Protein AF-A0A973DLZ0-F1 (afdb_monomer)

pLDDT: mean 83.07, std 12.15, range [42.88, 92.88]

Sequence (94 aa):
MMYDQLDINEFLFDITQVGNWEGEEELASDNINRVYHRLFETASDDTEITLFREMLDAIWPYWQHQPGLVELDDELIDHFIAFLIEEFSNDSEE

Solvent-accessible surface area (backbone atoms only — not comparable to full-atom values): 5717 Å² total; per-residue (Å²): 139,85,86,76,83,81,58,67,77,80,74,54,53,50,47,86,69,69,50,87,50,93,86,43,23,62,50,37,18,52,38,54,36,50,45,53,52,49,43,60,73,67,51,53,97,82,55,55,66,68,60,54,49,51,52,56,68,49,50,54,74,62,41,78,80,39,80,61,41,68,70,59,45,73,71,54,44,52,51,49,46,54,50,50,55,51,52,61,58,54,62,73,74,114

Mean predicted aligned error: 6.23 Å

Structure (mmCIF, N/CA/C/O backbone):
data_AF-A0A973DLZ0-F1
#
_entry.id   AF-A0A973DLZ0-F1
#
loop_
_atom_site.group_PDB
_atom_site.id
_atom_site.type_symbol
_atom_site.label_atom_id
_atom_site.label_alt_id
_atom_site.label_comp_id
_atom_site.label_asym_id
_atom_site.label_entity_id
_atom_site.label_seq_id
_atom_site.pdbx_PDB_ins_code
_atom_site.Cartn_x
_atom_site.Cartn_y
_atom_site.Cartn_z
_atom_site.occupancy
_atom_site.B_iso_or_equiv
_atom_site.auth_seq_id
_atom_site.auth_comp_id
_atom_site.auth_asym_id
_atom_site.auth_atom_id
_atom_site.pdbx_PDB_model_num
ATOM 1 N N . MET A 1 1 ? -7.911 -13.247 25.155 1.00 45.69 1 MET A N 1
ATOM 2 C CA . MET A 1 1 ? -6.563 -12.921 24.640 1.00 45.69 1 MET A CA 1
ATOM 3 C C . MET A 1 1 ? -6.496 -13.501 23.243 1.00 45.69 1 MET A C 1
ATOM 5 O O . MET A 1 1 ? -6.950 -14.628 23.111 1.00 45.69 1 MET A O 1
ATOM 9 N N . MET A 1 2 ? -5.954 -12.750 22.281 1.00 45.88 2 MET A N 1
ATOM 10 C CA . MET A 1 2 ? -5.952 -12.977 20.822 1.00 45.88 2 MET A CA 1
ATOM 11 C C . MET A 1 2 ? -7.124 -12.332 20.073 1.00 45.88 2 MET A C 1
ATOM 13 O O . MET A 1 2 ? -8.081 -12.999 19.710 1.00 45.88 2 MET A O 1
ATOM 17 N N . TYR A 1 3 ? -7.020 -11.024 19.857 1.00 44.41 3 TYR A N 1
ATOM 18 C CA . TYR A 1 3 ? -7.147 -10.476 18.505 1.00 44.41 3 TYR A CA 1
ATOM 19 C C . TYR A 1 3 ? -5.717 -10.027 18.170 1.00 44.41 3 TYR A C 1
ATOM 21 O O . TYR A 1 3 ? -5.093 -9.348 18.981 1.00 44.41 3 TYR A O 1
ATOM 29 N N . ASP A 1 4 ? -5.030 -10.840 17.375 1.00 54.91 4 ASP A N 1
ATOM 30 C CA . ASP A 1 4 ? -4.846 -10.589 15.942 1.00 54.91 4 ASP A CA 1
ATOM 31 C C . ASP A 1 4 ? -3.688 -9.600 15.773 1.00 54.91 4 ASP A C 1
ATOM 33 O O . ASP A 1 4 ? -3.843 -8.394 15.638 1.00 54.91 4 ASP A O 1
ATOM 37 N N . GLN A 1 5 ? -2.486 -10.139 15.965 1.00 57.31 5 GLN A N 1
ATOM 38 C CA . GLN A 1 5 ? -1.251 -9.426 15.698 1.00 57.31 5 GLN A CA 1
ATOM 39 C C . GLN A 1 5 ? -1.037 -9.562 14.193 1.00 57.31 5 GLN A C 1
ATOM 41 O O . GLN A 1 5 ? -0.371 -10.501 13.768 1.00 57.31 5 GLN A O 1
ATOM 46 N N . LEU A 1 6 ? -1.703 -8.712 13.403 1.00 60.59 6 LEU A N 1
ATOM 47 C CA . LEU A 1 6 ? -1.470 -8.635 11.963 1.00 60.59 6 LEU A CA 1
ATOM 48 C C . LEU A 1 6 ? 0.032 -8.463 11.743 1.00 60.59 6 LEU A C 1
ATOM 50 O O . LEU A 1 6 ? 0.617 -7.458 12.156 1.00 60.59 6 LEU A O 1
ATOM 54 N N . ASP A 1 7 ? 0.661 -9.466 11.142 1.00 72.06 7 ASP A N 1
ATOM 55 C CA . ASP A 1 7 ? 2.063 -9.387 10.783 1.00 72.06 7 ASP A CA 1
ATOM 56 C C . ASP A 1 7 ? 2.139 -8.829 9.364 1.00 72.06 7 ASP A C 1
ATOM 58 O O . ASP A 1 7 ? 1.745 -9.481 8.397 1.00 72.06 7 ASP A O 1
ATOM 62 N N . ILE A 1 8 ? 2.622 -7.592 9.234 1.00 74.50 8 ILE A N 1
ATOM 63 C CA . ILE A 1 8 ? 2.756 -6.932 7.932 1.00 74.50 8 ILE A CA 1
ATOM 64 C C . ILE A 1 8 ? 3.583 -7.766 6.945 1.00 74.50 8 ILE A C 1
ATOM 66 O O . ILE A 1 8 ? 3.337 -7.696 5.745 1.00 74.50 8 ILE A O 1
ATOM 70 N N . ASN A 1 9 ? 4.498 -8.614 7.439 1.00 76.88 9 ASN A N 1
ATOM 71 C CA . ASN A 1 9 ? 5.310 -9.496 6.603 1.00 76.88 9 ASN A CA 1
ATOM 72 C C . ASN A 1 9 ? 4.475 -10.519 5.815 1.00 76.88 9 ASN A C 1
ATOM 74 O O . ASN A 1 9 ? 4.957 -11.018 4.804 1.00 76.88 9 ASN A O 1
ATOM 78 N N . GLU A 1 10 ? 3.239 -10.824 6.228 1.00 79.62 10 GLU A N 1
ATOM 79 C CA . GLU A 1 10 ? 2.340 -11.704 5.464 1.00 79.62 10 GLU A CA 1
ATOM 80 C C . GLU A 1 10 ? 1.784 -11.041 4.193 1.00 79.62 10 GLU A C 1
ATOM 82 O O . GLU A 1 10 ? 1.306 -11.739 3.299 1.00 79.62 10 GLU A O 1
ATOM 87 N N . PHE A 1 11 ? 1.858 -9.710 4.103 1.00 80.50 11 PHE A N 1
ATOM 88 C CA . PHE A 1 11 ? 1.326 -8.916 2.991 1.00 80.50 11 PHE A CA 1
ATOM 89 C C . PHE A 1 11 ? 2.414 -8.363 2.066 1.00 80.50 11 PHE A C 1
ATOM 91 O O . PHE A 1 11 ? 2.095 -7.832 1.002 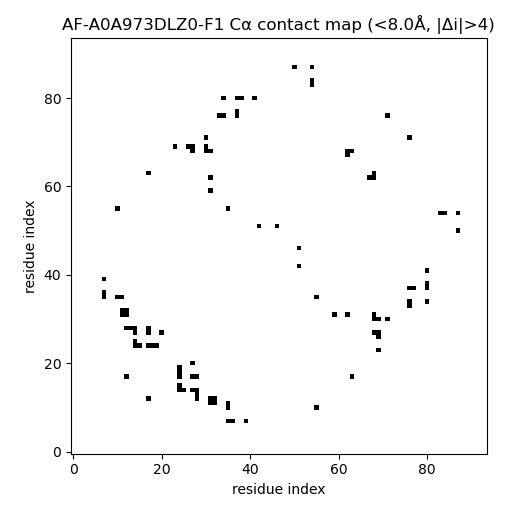1.00 80.50 11 PHE A O 1
ATOM 98 N N . LEU A 1 12 ? 3.686 -8.472 2.458 1.00 84.31 12 LEU A N 1
ATOM 99 C CA . LEU A 1 12 ? 4.799 -7.992 1.647 1.00 84.31 12 LEU A CA 1
ATOM 100 C C . LEU A 1 12 ? 4.969 -8.846 0.389 1.00 84.31 12 LEU A C 1
ATOM 102 O O . LEU A 1 12 ? 4.764 -10.060 0.391 1.00 84.31 12 LEU A O 1
ATOM 106 N N . PHE A 1 13 ? 5.367 -8.181 -0.689 1.00 83.69 13 PHE A N 1
ATOM 107 C CA . PHE A 1 13 ? 5.632 -8.795 -1.977 1.00 83.69 13 PHE A CA 1
ATOM 108 C C . PHE A 1 13 ? 7.131 -9.015 -2.144 1.00 83.69 13 PHE A C 1
ATOM 110 O O . PHE A 1 13 ? 7.935 -8.094 -1.997 1.00 83.69 13 PHE A O 1
ATOM 117 N N . ASP A 1 14 ? 7.495 -10.232 -2.531 1.00 86.50 14 ASP A N 1
ATOM 118 C CA . ASP A 1 14 ? 8.795 -10.533 -3.113 1.00 86.50 14 ASP A CA 1
ATOM 119 C C . ASP A 1 14 ? 8.841 -10.148 -4.600 1.00 86.50 14 ASP A C 1
ATOM 121 O O . ASP A 1 14 ? 7.824 -10.093 -5.298 1.00 86.50 14 ASP A O 1
ATOM 125 N N . ILE A 1 15 ? 10.060 -10.013 -5.130 1.00 86.81 15 ILE A N 1
ATOM 126 C CA . ILE A 1 15 ? 10.349 -9.775 -6.559 1.00 86.81 15 ILE A CA 1
ATOM 127 C C . ILE A 1 15 ? 9.596 -10.774 -7.459 1.00 86.81 15 ILE A C 1
ATOM 129 O O . ILE A 1 15 ? 9.106 -10.440 -8.532 1.00 86.81 15 ILE A O 1
ATOM 133 N N . THR A 1 16 ? 9.449 -12.021 -7.005 1.00 84.12 16 THR A N 1
ATOM 134 C CA . THR A 1 16 ? 8.748 -13.069 -7.767 1.00 84.12 16 THR A CA 1
ATOM 135 C C . THR A 1 16 ? 7.222 -12.928 -7.776 1.00 84.12 16 THR A C 1
ATOM 137 O O . THR A 1 16 ? 6.566 -13.545 -8.615 1.00 84.12 16 THR A O 1
ATOM 140 N N . GLN A 1 17 ? 6.654 -12.139 -6.861 1.00 87.25 17 GLN A N 1
ATOM 141 C CA . GLN A 1 17 ? 5.210 -11.945 -6.708 1.00 87.25 17 GLN A CA 1
ATOM 142 C C . GLN A 1 17 ? 4.697 -10.730 -7.480 1.00 87.25 17 GLN A C 1
ATOM 144 O O . GLN A 1 17 ? 3.553 -10.753 -7.928 1.00 87.25 17 GLN A O 1
ATOM 149 N N . VAL A 1 18 ? 5.526 -9.697 -7.677 1.00 85.12 18 VAL A N 1
ATOM 150 C CA . VAL A 1 18 ? 5.109 -8.481 -8.396 1.00 85.12 18 VAL A CA 1
ATOM 151 C C . VAL A 1 18 ? 4.918 -8.692 -9.901 1.00 85.12 18 VAL A C 1
ATOM 153 O O . VAL A 1 18 ? 4.264 -7.889 -10.561 1.00 85.12 18 VAL A O 1
ATOM 156 N N . GLY A 1 19 ? 5.438 -9.788 -10.455 1.00 84.88 19 GLY A N 1
ATOM 157 C CA . GLY A 1 19 ? 5.322 -10.105 -11.876 1.00 84.88 19 GLY A CA 1
ATOM 158 C C . GLY A 1 19 ? 6.431 -9.468 -12.710 1.00 84.88 19 GLY A C 1
ATOM 159 O O . GLY A 1 19 ? 7.538 -9.281 -12.224 1.00 84.88 19 GLY A O 1
ATOM 160 N N . ASN A 1 20 ? 6.153 -9.189 -13.986 1.00 85.25 20 ASN A N 1
ATOM 161 C CA . ASN A 1 20 ? 7.149 -8.678 -14.929 1.00 85.25 20 ASN A CA 1
ATOM 162 C C . ASN A 1 20 ? 7.057 -7.151 -15.039 1.00 85.25 20 ASN A C 1
ATOM 164 O O . ASN A 1 20 ? 6.112 -6.639 -15.638 1.00 85.25 20 ASN A O 1
ATOM 168 N N . TRP A 1 21 ? 8.070 -6.467 -14.511 1.00 88.06 21 TRP A N 1
ATOM 169 C CA . TRP A 1 21 ? 8.213 -5.007 -14.531 1.00 88.06 21 TRP A CA 1
ATOM 170 C C . TRP A 1 21 ? 9.373 -4.556 -15.422 1.00 88.06 21 TRP A C 1
ATOM 172 O O . TRP A 1 21 ? 10.157 -3.699 -15.042 1.00 88.06 21 TRP A O 1
ATOM 182 N N . G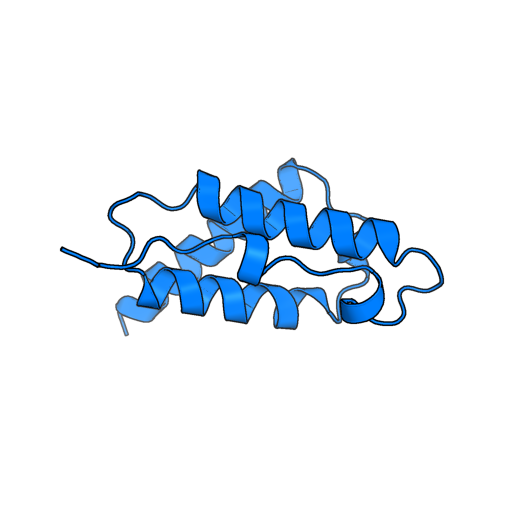LU A 1 22 ? 9.551 -5.190 -16.585 1.00 85.69 22 GLU A N 1
ATOM 183 C CA . GLU A 1 22 ? 10.605 -4.849 -17.562 1.00 85.69 22 GLU A CA 1
ATOM 184 C C . GLU A 1 22 ? 12.040 -4.832 -16.981 1.00 85.69 22 GLU A C 1
ATOM 186 O O . GLU A 1 22 ? 12.939 -4.187 -17.520 1.00 85.69 22 GLU A O 1
ATOM 191 N N . GLY A 1 23 ? 12.281 -5.596 -15.909 1.00 87.44 23 GLY A N 1
ATOM 192 C CA . GLY A 1 23 ? 13.557 -5.652 -15.185 1.00 87.44 23 GLY A CA 1
ATOM 193 C C . GLY A 1 23 ? 13.641 -4.755 -13.943 1.00 87.44 23 GLY A C 1
ATOM 194 O O . GLY A 1 23 ? 14.649 -4.801 -13.244 1.00 87.44 23 GLY A O 1
ATOM 195 N N . GLU A 1 24 ? 12.592 -3.993 -13.629 1.00 90.25 24 GLU A N 1
ATOM 196 C CA . GLU A 1 24 ? 12.469 -3.143 -12.431 1.00 90.25 24 GLU A CA 1
ATOM 197 C C . GLU A 1 24 ? 11.653 -3.818 -11.314 1.00 90.25 24 GLU A C 1
ATOM 199 O O . GLU A 1 24 ? 11.001 -3.174 -10.498 1.00 90.25 24 GLU A O 1
ATOM 204 N N . GLU A 1 25 ? 11.682 -5.147 -11.268 1.00 91.38 25 GLU A N 1
ATOM 205 C CA . GLU A 1 25 ? 10.862 -5.966 -10.366 1.00 91.38 25 GLU A CA 1
ATOM 206 C C . GLU A 1 25 ? 11.246 -5.742 -8.896 1.00 91.38 25 GLU A C 1
ATOM 208 O O . GLU A 1 25 ? 10.384 -5.701 -8.021 1.00 91.38 25 GLU A O 1
ATOM 213 N N . GLU A 1 26 ? 12.539 -5.532 -8.630 1.00 90.31 26 GLU A N 1
ATOM 214 C CA . GLU A 1 26 ? 13.044 -5.143 -7.310 1.00 90.31 26 GLU A CA 1
ATOM 215 C C . GLU A 1 26 ? 12.439 -3.806 -6.868 1.00 90.31 26 GLU A C 1
ATOM 217 O O . GLU A 1 26 ? 11.877 -3.723 -5.778 1.00 90.31 26 GLU A O 1
ATOM 222 N N . LEU A 1 27 ? 12.456 -2.798 -7.745 1.00 91.19 27 LEU A N 1
ATOM 223 C CA . LEU A 1 27 ? 11.926 -1.466 -7.458 1.00 91.19 27 LEU A CA 1
ATOM 224 C C . LEU A 1 27 ? 10.403 -1.485 -7.274 1.00 91.19 27 LEU A C 1
ATOM 226 O O . LEU A 1 27 ? 9.888 -0.876 -6.342 1.00 91.19 27 LEU A O 1
ATOM 230 N N . ALA A 1 28 ? 9.685 -2.237 -8.110 1.00 91.38 28 ALA A N 1
ATOM 231 C CA . ALA A 1 28 ? 8.247 -2.436 -7.968 1.00 91.38 28 ALA A CA 1
ATOM 232 C C . ALA A 1 28 ? 7.892 -3.108 -6.630 1.00 91.38 28 ALA A C 1
ATOM 234 O O . ALA A 1 28 ? 6.958 -2.671 -5.955 1.00 91.38 28 ALA A O 1
ATOM 235 N N . SER A 1 29 ? 8.649 -4.139 -6.227 1.00 92.06 29 SER A N 1
ATOM 236 C CA . SER A 1 29 ? 8.459 -4.822 -4.939 1.00 92.06 29 SER A CA 1
ATOM 237 C C . SER A 1 29 ? 8.785 -3.927 -3.744 1.00 92.06 29 SER A C 1
ATOM 239 O O . SER A 1 29 ? 8.034 -3.901 -2.773 1.00 92.06 29 SER A O 1
ATOM 241 N N . ASP A 1 30 ? 9.847 -3.129 -3.827 1.00 92.00 30 ASP A N 1
ATOM 242 C CA . ASP A 1 30 ? 10.210 -2.194 -2.766 1.00 92.00 30 ASP A CA 1
ATOM 243 C C . ASP A 1 30 ? 9.148 -1.099 -2.620 1.00 92.00 30 ASP A C 1
ATOM 245 O O . ASP A 1 30 ? 8.645 -0.858 -1.523 1.00 92.00 30 ASP A O 1
ATOM 249 N N . ASN A 1 31 ? 8.711 -0.509 -3.735 1.00 92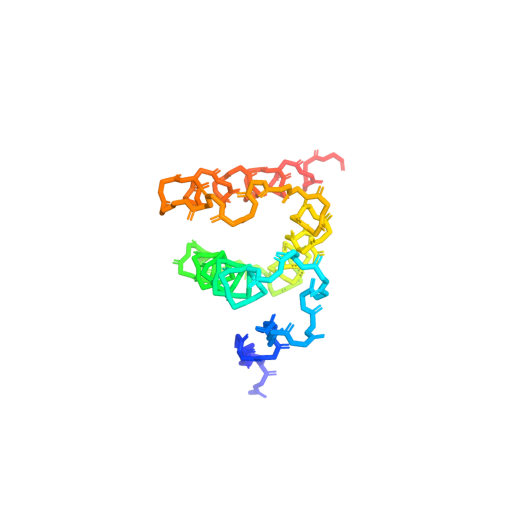.88 31 ASN A N 1
ATOM 250 C CA . ASN A 1 31 ? 7.713 0.553 -3.723 1.00 92.88 31 ASN A CA 1
ATOM 251 C C . ASN A 1 31 ? 6.361 0.065 -3.198 1.00 92.88 31 ASN A C 1
ATOM 253 O O . ASN A 1 31 ? 5.797 0.720 -2.324 1.00 92.88 31 ASN A O 1
ATOM 257 N N . ILE A 1 32 ? 5.853 -1.092 -3.643 1.00 91.94 32 ILE A N 1
ATOM 258 C CA . ILE A 1 32 ? 4.584 -1.615 -3.111 1.00 91.94 32 ILE A CA 1
ATOM 259 C C . ILE A 1 32 ? 4.695 -1.938 -1.612 1.00 91.94 32 ILE A C 1
ATOM 261 O O . ILE A 1 32 ? 3.789 -1.618 -0.844 1.00 91.94 32 ILE A O 1
ATOM 265 N N . ASN A 1 33 ? 5.833 -2.478 -1.166 1.00 91.88 33 ASN A N 1
ATOM 266 C CA . ASN A 1 33 ? 6.087 -2.740 0.250 1.00 91.88 33 ASN A CA 1
ATOM 267 C C 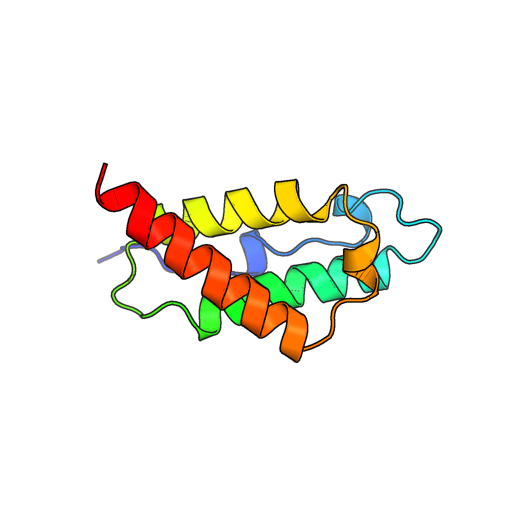. ASN A 1 33 ? 6.132 -1.444 1.064 1.00 91.88 33 ASN A C 1
ATOM 269 O O . ASN A 1 33 ? 5.567 -1.383 2.156 1.00 91.88 33 ASN A O 1
ATOM 273 N N . ARG A 1 34 ? 6.724 -0.376 0.521 1.00 92.56 34 ARG A N 1
ATOM 274 C CA . ARG A 1 34 ? 6.700 0.960 1.131 1.00 92.56 34 ARG A CA 1
ATOM 275 C C . ARG A 1 34 ? 5.280 1.501 1.257 1.00 92.56 34 ARG A C 1
ATOM 277 O O . ARG A 1 34 ? 4.957 2.047 2.309 1.00 92.56 34 ARG A O 1
ATOM 284 N N . VAL A 1 35 ? 4.415 1.296 0.258 1.00 92.44 35 VAL A N 1
ATOM 285 C CA . VAL A 1 35 ? 2.988 1.656 0.364 1.00 92.44 35 VAL A CA 1
ATOM 286 C C . VAL A 1 35 ? 2.328 0.914 1.529 1.00 92.44 35 VAL A C 1
ATOM 288 O O . VAL A 1 35 ? 1.664 1.544 2.351 1.00 92.44 35 VAL A O 1
ATOM 291 N N . TYR A 1 36 ? 2.554 -0.396 1.657 1.00 90.75 36 TYR A N 1
ATOM 292 C CA . TYR A 1 36 ? 2.001 -1.183 2.763 1.00 90.75 36 TYR A CA 1
ATOM 293 C C . TYR A 1 36 ? 2.493 -0.721 4.132 1.00 90.75 36 TYR A C 1
ATOM 295 O O . TYR A 1 36 ? 1.690 -0.539 5.049 1.00 90.75 36 TYR A O 1
ATOM 303 N N . HIS A 1 37 ? 3.798 -0.479 4.268 1.00 89.75 37 HIS A N 1
ATOM 304 C CA . HIS A 1 37 ? 4.364 0.077 5.493 1.00 89.75 37 HIS A CA 1
ATOM 305 C C . HIS A 1 37 ? 3.744 1.429 5.826 1.00 89.75 37 HIS A C 1
ATOM 307 O O . HIS A 1 37 ? 3.365 1.661 6.972 1.00 89.75 37 HIS A O 1
ATOM 313 N N . ARG A 1 38 ? 3.570 2.294 4.825 1.00 91.12 38 ARG A N 1
ATOM 314 C CA . ARG A 1 38 ? 3.018 3.622 5.046 1.00 91.12 38 ARG A CA 1
ATOM 315 C C . ARG A 1 38 ? 1.551 3.596 5.452 1.00 91.12 38 ARG A C 1
ATOM 317 O O . ARG A 1 38 ? 1.157 4.363 6.332 1.00 91.12 38 ARG A O 1
ATOM 324 N N . LEU A 1 39 ? 0.756 2.697 4.870 1.00 88.50 39 LEU A N 1
ATOM 325 C CA . LEU A 1 39 ? -0.614 2.466 5.320 1.00 88.50 39 LEU A CA 1
ATOM 326 C C . LEU A 1 39 ? -0.626 2.031 6.787 1.00 88.50 39 LEU A C 1
ATOM 328 O O . LEU A 1 39 ? -1.399 2.574 7.564 1.00 88.50 39 LEU A O 1
ATOM 332 N N . PHE A 1 40 ? 0.247 1.102 7.177 1.00 85.94 40 PHE A N 1
ATOM 333 C CA . PHE A 1 40 ? 0.332 0.614 8.555 1.00 85.94 40 PHE A CA 1
ATOM 334 C C . PHE A 1 40 ? 0.752 1.708 9.548 1.00 85.94 40 PHE A C 1
ATOM 336 O O . PHE A 1 40 ? 0.230 1.765 10.654 1.00 85.94 40 PHE A O 1
ATOM 343 N N . GLU A 1 41 ? 1.668 2.599 9.161 1.00 87.19 41 GLU A N 1
ATOM 344 C CA . GLU A 1 41 ? 2.057 3.753 9.984 1.00 87.19 41 GLU A CA 1
ATOM 345 C C . GLU A 1 41 ? 0.947 4.806 10.111 1.00 87.19 41 GLU A C 1
ATOM 347 O O . GLU A 1 41 ? 0.885 5.521 11.113 1.00 87.19 41 GLU A O 1
ATOM 352 N N . THR A 1 42 ? 0.110 4.940 9.080 1.00 86.38 42 THR A N 1
ATOM 353 C CA . THR A 1 42 ? -0.946 5.962 9.012 1.00 86.38 42 THR A CA 1
ATOM 354 C C . THR A 1 42 ? -2.253 5.475 9.632 1.00 86.38 42 THR A C 1
ATOM 356 O O . THR A 1 42 ? -2.983 6.262 10.239 1.00 86.38 42 THR A O 1
ATOM 359 N N . ALA A 1 43 ? -2.557 4.184 9.490 1.00 80.94 43 ALA A N 1
ATOM 360 C CA . ALA A 1 43 ? -3.705 3.552 10.115 1.00 80.94 43 ALA A CA 1
ATOM 361 C C . ALA A 1 43 ? -3.589 3.682 11.636 1.00 80.94 43 ALA A C 1
ATOM 363 O O . ALA A 1 43 ? -2.545 3.432 12.236 1.00 80.94 43 ALA A O 1
ATOM 364 N N . SER A 1 44 ? -4.674 4.118 12.271 1.00 72.38 44 SER A N 1
ATOM 365 C CA . SER A 1 44 ? -4.713 4.198 13.726 1.00 72.38 44 SER A CA 1
ATOM 366 C C . SER A 1 44 ? -4.905 2.805 14.320 1.00 72.38 44 SER A C 1
ATOM 368 O O . SER A 1 44 ? -5.555 1.956 13.722 1.00 72.38 44 SER A O 1
ATOM 370 N N . ASP A 1 45 ? -4.428 2.599 15.548 1.00 68.38 45 ASP A N 1
ATOM 371 C CA . ASP A 1 45 ? -4.679 1.372 16.332 1.00 68.38 45 ASP A CA 1
ATOM 372 C C . ASP A 1 45 ? -6.192 1.110 16.554 1.00 68.38 45 ASP A C 1
ATOM 374 O O . ASP A 1 45 ? -6.601 0.016 16.926 1.00 68.38 45 ASP A O 1
ATOM 378 N N . ASP A 1 46 ? -7.026 2.131 16.323 1.00 67.94 46 ASP A N 1
ATOM 379 C CA . ASP A 1 46 ? -8.493 2.085 16.394 1.00 67.94 46 ASP A CA 1
ATOM 380 C C . ASP A 1 46 ? -9.153 1.650 15.066 1.00 67.94 46 ASP A C 1
ATOM 382 O O . ASP A 1 46 ? -10.351 1.382 15.029 1.00 67.94 46 ASP A O 1
ATOM 386 N N . THR A 1 47 ? -8.396 1.577 13.963 1.00 75.62 47 THR A N 1
ATOM 387 C CA . THR A 1 47 ? -8.911 1.137 12.662 1.00 75.62 47 THR A CA 1
ATOM 388 C C . THR A 1 47 ? -9.288 -0.343 12.727 1.00 75.62 47 THR A C 1
ATOM 390 O O . THR A 1 47 ? -8.483 -1.190 13.115 1.00 75.62 47 THR A O 1
ATOM 393 N N . GLU A 1 48 ? -10.518 -0.676 12.325 1.00 81.38 48 GLU A N 1
ATOM 394 C CA . GLU A 1 48 ? -10.967 -2.066 12.295 1.00 81.38 48 GLU A CA 1
ATOM 395 C C . GLU A 1 48 ? -10.080 -2.909 11.371 1.00 81.38 48 GLU A C 1
ATOM 397 O O . GLU A 1 48 ? -9.856 -2.564 10.212 1.00 81.38 48 GLU A O 1
ATOM 402 N N . ILE A 1 49 ? -9.622 -4.061 11.871 1.00 80.31 49 ILE A N 1
ATOM 403 C CA . ILE A 1 49 ? -8.775 -5.010 11.127 1.00 80.31 49 ILE A CA 1
ATOM 404 C C . ILE A 1 49 ? -9.400 -5.399 9.785 1.00 80.31 49 ILE A C 1
ATOM 406 O O . ILE A 1 49 ? -8.691 -5.545 8.792 1.00 80.31 49 ILE A O 1
ATOM 410 N N . THR A 1 50 ? -10.725 -5.559 9.749 1.00 81.69 50 THR A N 1
ATOM 411 C CA . THR A 1 50 ? -11.463 -5.860 8.519 1.00 81.69 50 THR A CA 1
ATOM 412 C C . THR A 1 50 ? -11.256 -4.759 7.483 1.00 81.69 50 THR A C 1
ATOM 414 O O . THR A 1 50 ? -10.798 -5.056 6.385 1.00 81.69 50 THR A O 1
ATOM 417 N N . LEU A 1 51 ? -11.477 -3.499 7.871 1.00 83.44 51 LEU A N 1
ATOM 418 C CA . LEU A 1 51 ? -11.312 -2.342 6.995 1.00 83.44 51 LEU A CA 1
ATOM 419 C C . LEU A 1 51 ? -9.852 -2.187 6.549 1.00 83.44 51 LEU A C 1
ATOM 421 O O . LEU A 1 51 ? -9.575 -1.960 5.376 1.00 83.44 51 LEU A O 1
ATOM 425 N N . PHE A 1 52 ? -8.901 -2.365 7.469 1.00 84.56 52 PHE A N 1
ATOM 426 C CA . PHE A 1 52 ? -7.474 -2.334 7.147 1.00 84.56 52 PHE A CA 1
ATOM 427 C C . PHE A 1 52 ? -7.107 -3.390 6.097 1.00 84.56 52 PHE A C 1
ATOM 429 O O . PHE A 1 52 ? -6.382 -3.109 5.146 1.00 84.56 52 PHE A O 1
ATOM 436 N N . ARG A 1 53 ? -7.642 -4.605 6.235 1.00 84.62 53 ARG A N 1
ATOM 437 C CA . ARG A 1 53 ? -7.413 -5.691 5.284 1.00 84.62 53 ARG A CA 1
ATOM 438 C C . ARG A 1 53 ? -8.043 -5.412 3.922 1.00 84.62 53 ARG A C 1
ATOM 440 O O . ARG A 1 53 ? -7.410 -5.693 2.912 1.00 84.62 53 ARG A O 1
ATOM 447 N N . GLU A 1 54 ? -9.232 -4.819 3.889 1.00 87.75 54 GLU A N 1
ATOM 448 C CA . GLU A 1 54 ? -9.868 -4.391 2.639 1.00 87.75 54 GLU A CA 1
ATOM 449 C C . GLU A 1 54 ? -9.056 -3.299 1.930 1.00 87.75 54 GLU A C 1
ATOM 451 O O . GLU A 1 54 ? -8.858 -3.378 0.716 1.00 87.75 54 GLU A O 1
ATOM 456 N N . MET A 1 55 ? -8.500 -2.340 2.681 1.00 89.50 55 MET A N 1
ATOM 457 C CA . MET A 1 55 ? -7.564 -1.354 2.136 1.00 89.50 55 MET A CA 1
ATOM 458 C C . MET A 1 55 ? -6.332 -2.037 1.532 1.00 89.50 55 MET A C 1
ATOM 460 O O . MET A 1 55 ? -5.982 -1.749 0.390 1.00 89.50 55 MET A O 1
ATOM 464 N N . LEU A 1 56 ? -5.697 -2.968 2.255 1.00 87.88 56 LEU A N 1
ATOM 465 C CA . LEU A 1 56 ? -4.538 -3.722 1.757 1.00 87.88 56 LEU A CA 1
ATOM 466 C C . LEU A 1 56 ? -4.850 -4.473 0.457 1.00 87.88 56 LEU A C 1
ATOM 468 O O . LEU A 1 56 ? -4.105 -4.351 -0.518 1.00 87.88 56 LEU A O 1
ATOM 472 N N . ASP A 1 57 ? -5.964 -5.205 0.424 1.00 88.44 57 ASP A N 1
ATOM 473 C CA . ASP A 1 57 ? -6.397 -5.969 -0.748 1.00 88.44 57 ASP A CA 1
ATOM 474 C C . ASP A 1 57 ? -6.724 -5.063 -1.952 1.00 88.44 57 ASP A C 1
ATOM 476 O O . ASP A 1 57 ? -6.651 -5.520 -3.094 1.00 88.44 57 ASP A O 1
ATOM 480 N N . ALA A 1 58 ? -7.028 -3.778 -1.736 1.00 90.69 58 ALA A N 1
ATOM 481 C CA . ALA A 1 58 ? -7.272 -2.802 -2.800 1.00 90.69 58 ALA A CA 1
ATOM 482 C C . ALA A 1 58 ? -5.992 -2.165 -3.378 1.00 90.69 58 ALA A C 1
ATOM 484 O O . ALA A 1 58 ? -5.983 -1.772 -4.551 1.00 90.69 58 ALA A O 1
ATOM 485 N N . ILE A 1 59 ? -4.897 -2.098 -2.609 1.00 91.00 59 ILE A N 1
ATOM 486 C CA . ILE A 1 59 ? -3.637 -1.461 -3.035 1.00 91.00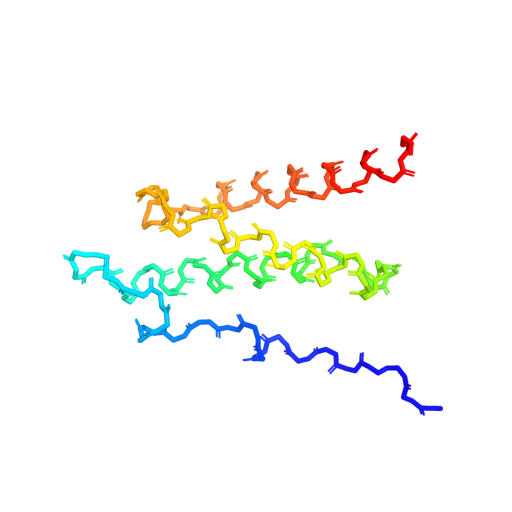 59 ILE A CA 1
ATOM 487 C C . ILE A 1 59 ? -3.033 -2.184 -4.244 1.00 91.00 59 ILE A C 1
ATOM 489 O O . ILE A 1 59 ? -2.749 -1.557 -5.269 1.00 91.00 59 ILE A O 1
ATOM 493 N N . TRP A 1 60 ? -2.830 -3.501 -4.152 1.00 90.69 60 TRP A N 1
ATOM 494 C CA . TRP A 1 60 ? -2.170 -4.253 -5.223 1.00 90.69 60 TRP A CA 1
ATOM 495 C C . TRP A 1 60 ? -2.925 -4.201 -6.564 1.00 90.69 60 TRP A C 1
ATOM 497 O O . TRP A 1 60 ? -2.303 -3.884 -7.581 1.00 90.69 60 TRP A O 1
ATOM 507 N N . PRO A 1 61 ? -4.254 -4.426 -6.619 1.00 90.44 61 PRO A N 1
ATOM 508 C CA . PRO A 1 61 ? -5.022 -4.299 -7.853 1.00 90.44 61 PRO A CA 1
ATOM 509 C C . PRO A 1 61 ? -4.923 -2.932 -8.529 1.00 90.44 61 PRO A C 1
ATOM 511 O O . PRO A 1 61 ? -4.956 -2.876 -9.764 1.00 90.44 61 PRO A O 1
ATOM 514 N N . TYR A 1 62 ? -4.793 -1.864 -7.735 1.00 89.94 62 TYR A N 1
ATOM 515 C CA . TYR A 1 62 ? -4.618 -0.503 -8.229 1.00 89.94 62 TYR A CA 1
ATOM 516 C C . TYR A 1 62 ? -3.256 -0.330 -8.904 1.00 89.94 62 TYR A C 1
ATOM 518 O O . TYR A 1 62 ? -3.189 0.180 -10.021 1.00 89.94 62 TYR A O 1
ATOM 526 N N . TRP A 1 63 ? -2.180 -0.805 -8.272 1.00 90.62 63 TRP A N 1
ATOM 527 C CA . TRP A 1 63 ? -0.814 -0.584 -8.747 1.00 90.62 63 TRP A CA 1
ATOM 528 C C . TRP A 1 63 ? -0.314 -1.588 -9.782 1.00 90.62 63 TRP A C 1
ATOM 530 O O . TRP A 1 63 ? 0.468 -1.202 -10.643 1.00 90.62 63 TRP A O 1
ATOM 540 N N . GLN A 1 64 ? -0.777 -2.841 -9.771 1.00 87.38 64 GLN A N 1
ATOM 541 C CA . GLN A 1 64 ? -0.242 -3.903 -10.642 1.00 87.38 64 GLN A CA 1
ATOM 542 C C . GLN A 1 64 ? -0.337 -3.598 -12.153 1.00 87.38 64 GLN A C 1
ATOM 544 O O . GLN A 1 64 ? 0.350 -4.216 -12.960 1.00 87.38 64 GLN A O 1
ATOM 549 N N . HIS A 1 65 ? -1.213 -2.668 -12.546 1.00 85.50 65 HIS A N 1
ATOM 550 C CA . HIS A 1 65 ? -1.404 -2.241 -13.935 1.00 85.50 65 H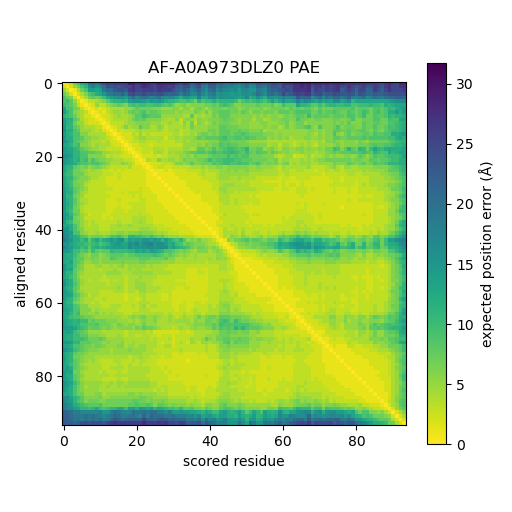IS A CA 1
ATOM 551 C C . HIS A 1 65 ? -0.853 -0.836 -14.221 1.00 85.50 65 HIS A C 1
ATOM 553 O O . HIS A 1 65 ? -0.969 -0.357 -15.350 1.00 85.50 65 HIS A O 1
ATOM 559 N N . GLN A 1 66 ? -0.311 -0.155 -13.210 1.00 86.88 66 GLN A N 1
ATOM 560 C CA . GLN A 1 66 ? 0.124 1.232 -13.303 1.00 86.88 66 GLN A CA 1
ATOM 561 C C . GLN A 1 66 ? 1.646 1.290 -13.431 1.00 86.88 66 GLN A C 1
ATOM 563 O O . GLN A 1 66 ? 2.343 0.949 -12.476 1.00 86.88 66 GLN A O 1
ATOM 568 N N . PRO A 1 67 ? 2.190 1.786 -14.558 1.00 83.38 67 PRO A N 1
ATOM 569 C CA . PRO A 1 67 ? 3.637 1.932 -14.712 1.00 83.38 67 PRO A CA 1
ATOM 570 C C . PRO A 1 67 ? 4.229 2.900 -13.678 1.00 83.38 67 PRO A C 1
ATOM 572 O O . PRO A 1 67 ? 5.386 2.764 -13.311 1.00 83.38 67 PRO A O 1
ATOM 575 N N . GLY A 1 68 ? 3.418 3.814 -13.134 1.00 86.25 68 GLY A N 1
ATOM 576 C CA . GLY A 1 68 ? 3.845 4.744 -12.090 1.00 86.25 68 GLY A CA 1
ATOM 577 C C . GLY A 1 68 ? 4.233 4.089 -10.759 1.00 86.25 68 GLY A C 1
ATOM 578 O O . GLY A 1 68 ? 4.732 4.796 -9.894 1.00 86.25 68 GLY A O 1
ATOM 579 N N . LEU A 1 69 ? 4.040 2.771 -10.571 1.00 88.81 69 LEU A N 1
ATOM 580 C CA . LEU A 1 69 ? 4.483 2.084 -9.351 1.00 88.81 69 LEU A CA 1
ATOM 581 C C . LEU A 1 69 ? 5.999 2.206 -9.152 1.00 88.81 69 LEU A C 1
ATOM 583 O O . LEU A 1 69 ? 6.447 2.414 -8.029 1.00 88.81 69 LEU A O 1
ATOM 587 N N . VAL A 1 70 ? 6.794 2.100 -10.220 1.00 90.25 70 VAL A N 1
ATOM 588 C CA . VAL A 1 70 ? 8.261 2.240 -10.137 1.00 90.25 70 VAL A CA 1
ATOM 589 C C . VAL A 1 70 ? 8.705 3.698 -9.970 1.00 90.25 70 VAL A C 1
ATOM 591 O O . VAL A 1 70 ? 9.814 3.958 -9.519 1.00 90.25 70 VAL A O 1
ATOM 594 N N . GLU A 1 71 ? 7.812 4.649 -10.249 1.00 90.19 71 GLU A N 1
ATOM 595 C CA . GLU A 1 71 ? 8.034 6.093 -10.108 1.00 90.19 71 GLU A CA 1
ATOM 596 C C . GLU A 1 71 ? 7.476 6.649 -8.782 1.00 90.19 71 GLU A C 1
ATOM 598 O O . GLU A 1 71 ? 7.360 7.862 -8.616 1.00 90.19 71 GLU A O 1
ATOM 603 N N . LEU A 1 72 ? 7.088 5.781 -7.840 1.00 90.56 72 LEU A N 1
ATOM 604 C CA . LEU A 1 72 ? 6.547 6.202 -6.550 1.00 90.56 72 LEU A CA 1
ATOM 605 C C . LEU A 1 72 ? 7.619 6.816 -5.644 1.00 90.56 72 LEU A C 1
ATOM 607 O O . LEU A 1 72 ? 8.540 6.144 -5.176 1.00 90.56 72 LEU A O 1
ATOM 611 N N . ASP A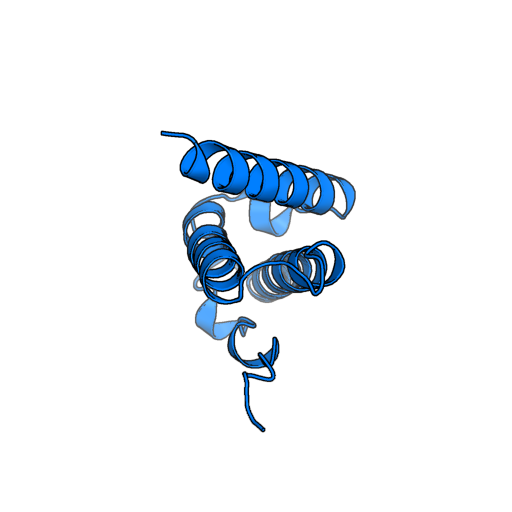 1 73 ? 7.405 8.084 -5.309 1.00 91.88 73 ASP A N 1
ATOM 612 C CA . ASP A 1 73 ? 8.118 8.803 -4.257 1.00 91.88 73 ASP A CA 1
ATOM 613 C C . ASP A 1 73 ? 7.289 8.876 -2.965 1.00 91.88 73 ASP A C 1
ATOM 615 O O . ASP A 1 73 ? 6.070 8.693 -2.980 1.00 91.88 73 ASP A O 1
ATOM 619 N N . ASP A 1 74 ? 7.933 9.215 -1.842 1.00 89.31 74 ASP A N 1
ATOM 620 C CA . ASP A 1 74 ? 7.280 9.300 -0.523 1.00 89.31 74 ASP A CA 1
ATOM 621 C C . ASP A 1 74 ? 6.047 10.221 -0.525 1.00 89.31 74 ASP A C 1
ATOM 623 O O . ASP A 1 74 ? 5.016 9.883 0.050 1.00 89.31 74 ASP A O 1
ATOM 627 N N . GLU A 1 75 ? 6.116 11.361 -1.223 1.00 91.94 75 GLU A N 1
ATOM 628 C CA . GLU A 1 75 ? 4.990 12.301 -1.324 1.00 91.94 75 GLU A CA 1
ATOM 629 C C . GLU A 1 75 ? 3.789 11.696 -2.070 1.00 91.94 75 GLU A C 1
ATOM 631 O O . GLU A 1 75 ? 2.636 11.941 -1.706 1.00 91.94 75 GLU A O 1
ATOM 636 N N . LEU A 1 76 ? 4.046 10.894 -3.110 1.00 92.19 76 LEU A N 1
ATOM 637 C CA . LEU A 1 76 ? 2.996 10.212 -3.869 1.00 92.19 76 LEU A CA 1
ATOM 638 C C . LEU A 1 76 ? 2.379 9.078 -3.055 1.00 92.19 76 LEU A C 1
ATOM 640 O O . LEU A 1 76 ? 1.162 8.899 -3.095 1.00 92.19 76 LEU A O 1
ATOM 644 N N . ILE A 1 77 ? 3.202 8.348 -2.298 1.00 92.81 77 ILE A N 1
ATOM 645 C CA . ILE A 1 77 ? 2.730 7.318 -1.374 1.00 92.81 77 ILE A CA 1
ATOM 646 C C . ILE A 1 77 ? 1.818 7.958 -0.323 1.00 92.81 77 ILE A C 1
ATOM 648 O O . ILE A 1 77 ? 0.693 7.501 -0.146 1.00 92.81 77 ILE A O 1
ATOM 652 N N . ASP A 1 78 ? 2.249 9.049 0.312 1.00 92.19 78 ASP A N 1
ATOM 653 C CA . ASP A 1 78 ? 1.455 9.772 1.313 1.00 92.19 78 ASP A CA 1
ATOM 654 C C . ASP A 1 78 ? 0.103 10.223 0.761 1.00 92.19 78 ASP A C 1
ATOM 656 O O . ASP A 1 78 ? -0.939 10.008 1.386 1.00 92.19 78 ASP A O 1
ATOM 660 N N . HIS A 1 79 ? 0.104 10.807 -0.438 1.00 92.88 79 HIS A N 1
ATOM 661 C CA . HIS A 1 79 ? -1.124 11.232 -1.095 1.00 92.88 79 HIS A CA 1
ATOM 662 C C . HIS A 1 79 ? -2.037 10.044 -1.430 1.00 92.88 79 HIS A C 1
ATOM 664 O O . HIS A 1 79 ? -3.255 10.139 -1.280 1.00 92.88 79 HIS A O 1
ATOM 670 N N . PHE A 1 80 ? -1.473 8.926 -1.889 1.00 92.00 80 PHE A N 1
ATOM 671 C CA . PHE A 1 80 ? -2.233 7.722 -2.210 1.00 92.00 80 PHE A CA 1
ATOM 672 C C . PHE A 1 80 ? -2.865 7.095 -0.962 1.00 92.00 80 PHE A C 1
ATOM 674 O O . PHE A 1 80 ? -4.042 6.750 -0.995 1.00 92.00 80 PHE A O 1
ATOM 681 N N . ILE A 1 81 ? -2.128 7.003 0.149 1.00 92.00 81 ILE A N 1
ATOM 682 C CA . ILE A 1 81 ? -2.657 6.488 1.418 1.00 92.00 81 ILE A CA 1
ATOM 683 C C . ILE A 1 81 ? -3.768 7.391 1.960 1.00 92.00 81 ILE A C 1
ATOM 685 O O . ILE A 1 81 ? -4.809 6.886 2.374 1.00 92.00 81 ILE A O 1
ATOM 689 N N . ALA A 1 82 ? -3.588 8.714 1.920 1.00 91.44 82 ALA A N 1
ATOM 690 C CA . ALA A 1 82 ? -4.625 9.654 2.343 1.00 91.44 82 ALA A CA 1
ATOM 691 C C . ALA A 1 82 ? -5.906 9.508 1.505 1.00 91.44 82 ALA A C 1
ATOM 693 O O . ALA A 1 82 ? -6.999 9.452 2.065 1.00 91.44 82 ALA A O 1
ATOM 694 N N . PHE A 1 83 ? -5.763 9.388 0.181 1.00 91.06 83 PHE A N 1
ATOM 695 C CA . PHE A 1 83 ? -6.876 9.127 -0.730 1.00 91.06 83 PHE A CA 1
ATOM 696 C C . PHE A 1 83 ? -7.566 7.791 -0.421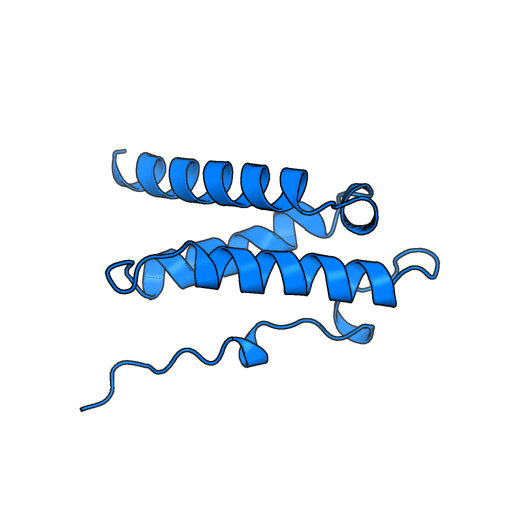 1.00 91.06 83 PHE A C 1
ATOM 698 O O . PHE A 1 83 ? -8.784 7.751 -0.307 1.00 91.06 83 PHE A O 1
ATOM 705 N N . LEU A 1 84 ? -6.802 6.713 -0.222 1.00 90.56 84 LEU A N 1
ATOM 706 C CA . LEU A 1 84 ? -7.342 5.389 0.094 1.00 90.56 84 LEU A CA 1
ATOM 707 C C . LEU A 1 84 ? -8.168 5.420 1.387 1.00 90.56 84 LEU A C 1
ATOM 709 O O . LEU A 1 84 ? -9.296 4.944 1.413 1.00 90.56 84 LEU A O 1
ATOM 713 N N . ILE A 1 85 ? -7.633 6.018 2.454 1.00 88.12 85 ILE A N 1
ATOM 714 C CA . ILE A 1 85 ? -8.341 6.124 3.736 1.00 88.12 85 ILE A CA 1
ATOM 715 C C . ILE A 1 85 ? -9.635 6.934 3.582 1.00 88.12 85 ILE A C 1
ATOM 717 O O . ILE A 1 85 ? -10.654 6.555 4.158 1.00 88.12 85 ILE A O 1
ATOM 721 N N . GLU A 1 86 ? -9.613 8.029 2.818 1.00 88.50 86 GLU A N 1
ATOM 722 C CA . GLU A 1 86 ? -10.803 8.844 2.548 1.00 88.50 86 GLU A CA 1
ATOM 723 C C . GLU A 1 86 ? -11.866 8.061 1.764 1.00 88.50 86 GLU A C 1
ATOM 725 O O . GLU A 1 86 ? -13.028 8.060 2.165 1.00 88.50 86 GLU A O 1
ATOM 730 N N . GLU A 1 87 ? -11.474 7.337 0.713 1.00 88.44 87 GLU A N 1
ATOM 731 C CA . GLU A 1 87 ? -12.385 6.501 -0.081 1.00 88.44 87 GLU A CA 1
ATOM 732 C C . GLU A 1 87 ? -13.065 5.434 0.784 1.00 88.44 87 GLU A C 1
ATOM 734 O O . GLU A 1 87 ? -14.288 5.331 0.788 1.00 88.44 87 GLU A O 1
ATOM 739 N N . PHE A 1 88 ? -12.298 4.689 1.585 1.00 84.69 88 PHE A N 1
ATOM 740 C CA . PHE A 1 88 ? -12.848 3.653 2.468 1.00 84.69 88 PHE A CA 1
ATOM 741 C C . PHE A 1 88 ? -13.686 4.226 3.622 1.00 84.69 88 PHE A C 1
ATOM 743 O O . PHE A 1 88 ? -14.635 3.589 4.086 1.00 84.69 88 PHE A O 1
ATOM 750 N N . SER A 1 89 ? -13.366 5.439 4.081 1.00 81.00 89 SER A N 1
ATOM 751 C CA . SER A 1 89 ? -14.189 6.146 5.068 1.00 81.00 89 SER A CA 1
ATOM 752 C C . SER A 1 89 ? -15.529 6.586 4.468 1.00 81.00 89 SER A C 1
ATOM 754 O O . SER A 1 89 ? -16.552 6.465 5.135 1.00 81.00 89 SER A O 1
ATOM 756 N N . ASN A 1 90 ? -15.540 7.039 3.209 1.00 76.06 90 ASN A N 1
ATOM 757 C CA . ASN A 1 90 ? -16.757 7.441 2.499 1.00 76.06 90 ASN A CA 1
ATOM 758 C C . ASN A 1 90 ? -17.639 6.245 2.101 1.00 76.06 90 ASN A C 1
ATOM 760 O O . ASN A 1 90 ? -18.860 6.354 2.178 1.00 76.06 90 ASN A O 1
ATOM 764 N N . ASP A 1 91 ? -17.052 5.101 1.731 1.00 62.25 91 ASP A N 1
ATOM 765 C CA . ASP A 1 91 ? -17.796 3.873 1.380 1.00 62.25 91 ASP A CA 1
ATOM 766 C C . ASP A 1 91 ? -18.609 3.328 2.576 1.00 62.25 91 ASP A C 1
ATOM 768 O O . ASP A 1 91 ? -19.620 2.652 2.414 1.00 62.25 91 ASP A O 1
ATOM 772 N N . SER A 1 92 ? -18.224 3.706 3.802 1.00 56.09 92 SER A N 1
ATOM 773 C CA . SER A 1 92 ? -18.950 3.379 5.036 1.00 56.09 92 SER A CA 1
ATOM 774 C C . SER A 1 92 ? -20.247 4.193 5.234 1.00 56.09 92 SER A C 1
ATOM 776 O O . SER A 1 92 ? -21.034 3.866 6.12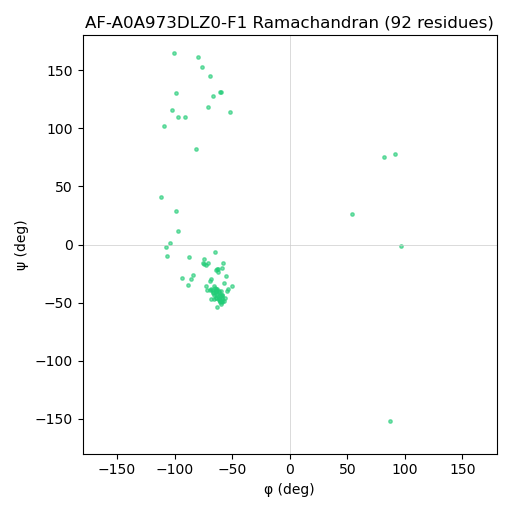8 1.00 56.09 92 SER A O 1
ATOM 778 N N . GLU A 1 93 ? -20.467 5.265 4.458 1.00 51.66 93 GLU A N 1
ATOM 779 C CA . GLU A 1 93 ? -21.606 6.191 4.595 1.00 51.66 93 GLU A CA 1
ATOM 780 C C . GLU A 1 93 ? -22.731 6.011 3.543 1.00 51.66 93 GLU A C 1
ATOM 782 O O . GLU A 1 93 ? -23.730 6.735 3.627 1.00 51.66 93 GLU A O 1
ATOM 787 N N . GLU A 1 94 ? -22.644 5.048 2.608 1.00 42.88 94 GLU A N 1
ATOM 788 C CA . GLU A 1 94 ? -23.715 4.739 1.622 1.00 42.88 94 GLU A CA 1
ATOM 789 C C . GLU A 1 94 ? -24.626 3.542 1.974 1.00 42.88 94 GLU A C 1
ATOM 791 O O . GLU A 1 94 ? -24.144 2.474 2.414 1.00 42.88 94 GLU A O 1
#

Secondary structure (DSSP, 8-state):
-------GGGTPPPTTTS---TT-HHHHHHHHHHHHHHHHHHS-TTS-HHHHHHHHHHHHHHHTT-GGGTT--HHHHHHHHHHHHHHHHHHTT-

Radius of gyration: 13.8 Å; Cα contacts (8 Å, |Δi|>4): 54; chains: 1; bounding box: 37×25×42 Å

Foldseek 3Di:
DDDDPDDLVVLQDDLVRLPDLVPCSVLLRVLLSVLSVVLVVVDDPPDDPVLSVVLSVVSSVVPSPPNCSSVDDPVNSVVVSVVSVVVSVVVVVD